Protein AF-R9L744-F1 (afdb_monomer_lite)

pLDDT: mean 88.03, std 11.31, range [40.03, 97.31]

Sequence (106 aa):
MTPETKPKFQGAIASVQKAVDQAARVSKIAQEMKDAGINFETYKHPLTKPLSYEGTTFEVLEFDWTILTGQDSLAIETELAKKQKTLVNALWSEDYLAGMAVRACT

Foldseek 3Di:
DDDDDDPPCPVVVVVVVVVVVVVVVVVVVVVVCVVVVNDPQKDKAADPDWDQDPNDTHRIWIFGLPPDDVVLLVVQCVVCVVVVHDCPDLVPDPSNVVSSRVVRTD

Radius of gyration: 22.98 Å; chains: 1; bounding box: 65×38×61 Å

Secondary structure (DSSP, 8-state):
-------TTHHHHHHHHHHHHHHHHHHHHHHHHHHTT--SSEEEEEEEEEEEETTEEEEEEEEEGGG--HHHHHHHHHHHHHTT---S-GGG-HHHHHHHHHHHB-

Structure (mmCIF, N/CA/C/O backbone):
data_AF-R9L744-F1
#
_entry.id   AF-R9L744-F1
#
loop_
_atom_site.group_PDB
_atom_site.id
_atom_site.type_symbol
_atom_site.label_atom_id
_atom_site.label_alt_id
_atom_site.label_comp_id
_atom_site.label_asym_id
_atom_site.label_entity_id
_atom_site.label_seq_id
_atom_site.pdbx_PDB_ins_code
_atom_site.Cartn_x
_atom_site.Cartn_y
_atom_site.Cartn_z
_atom_site.occupancy
_atom_site.B_iso_or_equiv
_atom_site.auth_seq_id
_atom_site.auth_comp_id
_atom_site.auth_asym_id
_atom_site.auth_atom_id
_atom_site.pdbx_PDB_model_num
ATOM 1 N N . MET A 1 1 ? 47.517 10.807 -43.334 1.00 40.03 1 MET A N 1
ATOM 2 C CA . MET A 1 1 ? 46.847 10.401 -42.079 1.00 40.03 1 MET A CA 1
ATOM 3 C C . MET A 1 1 ? 45.539 11.163 -41.982 1.00 40.03 1 MET A C 1
ATOM 5 O O . MET A 1 1 ? 45.553 12.341 -41.660 1.00 40.03 1 MET A O 1
ATOM 9 N N . THR A 1 2 ? 44.429 10.543 -42.374 1.00 42.50 2 THR A N 1
ATOM 10 C CA . THR A 1 2 ? 43.084 11.116 -42.220 1.00 42.50 2 THR A CA 1
ATOM 11 C C . THR A 1 2 ? 42.609 10.924 -40.776 1.00 42.50 2 THR A C 1
ATOM 13 O O . THR A 1 2 ? 42.756 9.818 -40.258 1.00 42.50 2 THR A O 1
ATOM 16 N N . PRO A 1 3 ? 42.070 11.958 -40.107 1.00 51.91 3 PRO A N 1
ATOM 17 C CA . PRO A 1 3 ? 41.597 11.839 -38.734 1.00 51.91 3 PRO A CA 1
ATOM 18 C C . PRO A 1 3 ? 40.247 11.110 -38.711 1.00 51.91 3 PRO A C 1
ATOM 20 O O . PRO A 1 3 ? 39.255 11.592 -39.259 1.00 51.91 3 PRO A O 1
ATOM 23 N N . GLU A 1 4 ? 40.211 9.933 -38.087 1.00 52.00 4 GLU A N 1
ATOM 24 C CA . GLU A 1 4 ? 38.979 9.181 -37.848 1.00 52.00 4 GLU A CA 1
ATOM 25 C C . GLU A 1 4 ? 38.001 10.026 -37.026 1.00 52.00 4 GLU A C 1
ATOM 27 O O . GLU A 1 4 ? 38.246 10.400 -35.877 1.00 52.00 4 GLU A O 1
ATOM 32 N N . THR A 1 5 ? 36.868 10.356 -37.638 1.00 57.28 5 THR A N 1
ATOM 33 C CA . THR A 1 5 ? 35.801 11.113 -36.990 1.00 57.28 5 THR A CA 1
ATOM 34 C C . THR A 1 5 ? 35.003 10.143 -36.119 1.00 57.28 5 THR A C 1
ATOM 36 O O . THR A 1 5 ? 34.177 9.391 -36.633 1.00 57.28 5 THR A O 1
ATOM 39 N N . LYS A 1 6 ? 35.251 10.122 -34.801 1.00 58.06 6 LYS A N 1
ATOM 40 C CA . LYS A 1 6 ? 34.420 9.351 -33.856 1.00 58.06 6 LYS A CA 1
ATOM 41 C C . LYS A 1 6 ? 32.939 9.721 -34.053 1.00 58.06 6 LYS A C 1
ATOM 43 O O . LYS A 1 6 ? 32.619 10.915 -34.054 1.00 58.06 6 LYS A O 1
ATOM 48 N N . PRO A 1 7 ? 32.027 8.745 -34.215 1.00 63.75 7 PRO A N 1
ATOM 49 C CA . PRO A 1 7 ? 30.630 9.035 -34.505 1.00 63.75 7 PRO A CA 1
ATOM 50 C C . PRO A 1 7 ? 29.994 9.768 -33.318 1.00 63.75 7 PRO A C 1
ATOM 52 O O . PRO A 1 7 ? 29.985 9.265 -32.194 1.00 63.75 7 PRO A O 1
ATOM 55 N N . LYS A 1 8 ? 29.449 10.966 -33.581 1.00 66.75 8 LYS A N 1
ATOM 56 C CA . LYS A 1 8 ? 28.950 11.957 -32.599 1.00 66.75 8 LYS A CA 1
ATOM 57 C C . LYS A 1 8 ? 27.874 11.452 -31.615 1.00 66.75 8 LYS A C 1
ATOM 59 O O . LYS A 1 8 ? 27.501 12.186 -30.710 1.00 66.75 8 LYS A O 1
ATOM 64 N N . PHE A 1 9 ? 27.405 10.212 -31.753 1.00 68.31 9 PHE A N 1
ATOM 65 C CA . PHE A 1 9 ? 26.298 9.637 -30.981 1.00 68.31 9 PHE A CA 1
ATOM 66 C C . PHE A 1 9 ? 26.636 8.319 -30.270 1.00 68.31 9 PHE A C 1
ATOM 68 O O . PHE A 1 9 ? 25.771 7.729 -29.630 1.00 68.31 9 PHE A O 1
ATOM 75 N N . GLN A 1 10 ? 27.889 7.857 -30.323 1.00 77.12 10 GLN A N 1
ATOM 76 C CA . GLN A 1 10 ? 28.286 6.560 -29.757 1.00 77.12 10 GLN A CA 1
ATOM 77 C C . GLN A 1 10 ? 28.013 6.451 -28.243 1.00 77.12 10 GLN A C 1
ATOM 79 O O . GLN A 1 10 ? 27.607 5.397 -27.763 1.00 77.12 10 GLN A O 1
ATOM 84 N N . GLY A 1 11 ? 28.159 7.557 -27.500 1.00 80.81 11 GLY A N 1
ATOM 85 C CA . GLY A 1 11 ? 27.837 7.616 -26.068 1.00 80.81 11 GLY A CA 1
ATOM 86 C C . GLY A 1 11 ? 26.337 7.524 -25.762 1.00 80.81 11 GLY A C 1
ATOM 87 O O . GLY A 1 11 ? 25.958 6.873 -24.794 1.00 80.81 11 GLY A O 1
ATOM 88 N N . ALA A 1 12 ? 25.485 8.112 -26.609 1.00 80.94 12 ALA A N 1
ATOM 89 C CA . ALA A 1 12 ? 24.030 8.023 -26.475 1.00 80.94 12 ALA A CA 1
ATOM 90 C C . ALA A 1 12 ? 23.512 6.617 -26.825 1.00 80.94 12 ALA A C 1
ATOM 92 O O . ALA A 1 12 ? 22.613 6.098 -26.175 1.00 80.94 12 ALA A O 1
ATOM 93 N N . ILE A 1 13 ? 24.120 5.961 -27.816 1.00 82.62 13 ILE A N 1
ATOM 94 C CA . ILE A 1 13 ? 23.807 4.566 -28.155 1.00 82.62 13 ILE A CA 1
ATOM 95 C C . ILE A 1 13 ? 24.177 3.642 -26.985 1.00 82.62 13 ILE A C 1
ATOM 97 O O . ILE A 1 13 ? 23.388 2.782 -26.602 1.00 82.62 13 ILE A O 1
ATOM 101 N N . ALA A 1 14 ? 25.343 3.853 -26.364 1.00 86.75 14 ALA A N 1
ATOM 102 C CA . ALA A 1 14 ? 25.777 3.067 -25.212 1.00 86.75 14 ALA A CA 1
ATOM 103 C C . ALA A 1 14 ? 24.877 3.262 -23.977 1.00 86.75 14 ALA A C 1
ATOM 105 O O . ALA A 1 14 ? 24.604 2.298 -23.260 1.00 86.75 14 ALA A O 1
ATOM 106 N N . SER A 1 15 ? 24.393 4.484 -23.720 1.00 87.88 15 SER A N 1
ATOM 107 C CA . SER A 1 15 ? 23.481 4.743 -22.599 1.00 87.88 15 SER A CA 1
ATOM 108 C C . SER A 1 15 ? 22.104 4.118 -22.817 1.00 87.88 15 SER A C 1
ATOM 110 O O . SER A 1 15 ? 21.560 3.526 -21.886 1.00 87.88 15 SER A O 1
ATOM 112 N N . VAL A 1 16 ? 21.571 4.183 -24.041 1.00 88.31 16 VAL A N 1
ATOM 113 C CA . VAL A 1 16 ? 20.316 3.509 -24.407 1.00 88.31 16 VAL A CA 1
ATOM 114 C C . VAL A 1 16 ? 20.460 1.994 -24.274 1.00 88.31 16 VAL A C 1
ATOM 116 O O . VAL A 1 16 ? 19.619 1.370 -23.634 1.00 88.31 16 VAL A O 1
ATOM 119 N N . GLN A 1 17 ? 21.548 1.402 -24.778 1.00 90.56 17 GLN A N 1
ATOM 120 C CA . GLN A 1 17 ? 21.781 -0.039 -24.645 1.00 90.56 17 GLN A CA 1
ATOM 121 C C . GLN A 1 17 ? 21.847 -0.471 -23.176 1.00 90.56 17 GLN A C 1
ATOM 123 O O . GLN A 1 17 ? 21.223 -1.452 -22.787 1.00 90.56 17 GLN A O 1
ATOM 128 N N . LYS A 1 18 ? 22.529 0.307 -22.329 1.00 90.56 18 LYS A N 1
ATOM 129 C CA . LYS A 1 18 ? 22.593 0.038 -20.889 1.00 90.56 18 LYS A CA 1
ATOM 130 C C . LYS A 1 18 ? 21.211 0.074 -20.226 1.00 90.56 18 LYS A C 1
ATOM 132 O O . LYS A 1 18 ? 20.939 -0.758 -19.362 1.00 90.56 18 LYS A O 1
ATOM 137 N N . ALA A 1 19 ? 20.352 1.018 -20.612 1.00 89.56 19 ALA A N 1
ATOM 138 C CA . ALA A 1 19 ? 18.984 1.102 -20.102 1.00 89.56 19 ALA A CA 1
ATOM 139 C C . ALA A 1 19 ? 18.135 -0.101 -20.549 1.00 89.56 19 ALA A C 1
ATOM 141 O O . ALA A 1 19 ? 17.400 -0.663 -19.740 1.00 89.56 19 ALA A O 1
ATOM 142 N N . VAL A 1 20 ? 18.291 -0.541 -21.803 1.00 90.62 20 VAL A N 1
ATOM 143 C CA . VAL A 1 20 ? 17.641 -1.751 -22.336 1.00 90.62 20 VAL A CA 1
ATOM 144 C C . VAL A 1 20 ? 18.092 -2.996 -21.568 1.00 90.62 20 VAL A C 1
ATOM 146 O O . VAL A 1 20 ? 17.252 -3.776 -21.121 1.00 90.62 20 VAL A O 1
ATOM 149 N N . ASP A 1 21 ? 19.395 -3.154 -21.333 1.00 92.81 21 ASP A N 1
ATOM 150 C CA . ASP A 1 21 ? 19.940 -4.289 -20.583 1.00 92.81 21 ASP A CA 1
ATOM 151 C C . ASP A 1 21 ? 19.460 -4.289 -19.121 1.00 92.81 21 ASP A C 1
ATOM 153 O O . ASP A 1 21 ? 19.180 -5.346 -18.553 1.00 92.81 21 ASP A O 1
ATOM 157 N N . GLN A 1 22 ? 19.342 -3.111 -18.494 1.00 88.81 22 GLN A N 1
ATOM 158 C CA . GLN A 1 22 ? 18.769 -2.978 -17.152 1.00 88.81 22 GLN A CA 1
ATOM 159 C C . GLN A 1 22 ? 17.289 -3.356 -17.123 1.00 88.81 22 GLN A C 1
ATOM 161 O O . GLN A 1 22 ? 16.898 -4.136 -16.258 1.00 88.81 22 GLN A O 1
ATOM 166 N N . ALA A 1 23 ? 16.483 -2.865 -18.067 1.00 88.06 23 ALA A N 1
ATOM 167 C CA . ALA A 1 23 ? 15.071 -3.224 -18.165 1.00 88.06 23 ALA A CA 1
ATOM 168 C C . ALA A 1 23 ? 14.890 -4.740 -18.346 1.00 88.06 23 ALA A C 1
ATOM 170 O O . ALA A 1 23 ? 14.121 -5.357 -17.612 1.00 88.06 23 ALA A O 1
ATOM 171 N N . ALA A 1 24 ? 15.671 -5.365 -19.234 1.00 91.19 24 ALA A N 1
ATOM 172 C CA . ALA A 1 24 ? 15.639 -6.811 -19.448 1.00 91.19 24 ALA A CA 1
ATOM 173 C C . ALA A 1 24 ? 16.009 -7.605 -18.181 1.00 91.19 24 ALA A C 1
ATOM 175 O O . ALA A 1 24 ? 15.371 -8.613 -17.868 1.00 91.19 24 ALA A O 1
ATOM 176 N N . ARG A 1 25 ? 17.007 -7.141 -17.413 1.00 90.56 25 ARG A N 1
ATOM 177 C CA . ARG A 1 25 ? 17.362 -7.741 -16.114 1.00 90.56 25 ARG A CA 1
ATOM 178 C C . ARG A 1 25 ? 16.228 -7.621 -15.101 1.00 90.56 25 ARG A C 1
ATOM 180 O O . ARG A 1 25 ? 15.935 -8.603 -14.430 1.00 90.56 25 ARG A O 1
ATOM 187 N N . VAL A 1 26 ? 15.590 -6.454 -15.005 1.00 87.19 26 VAL A N 1
ATOM 188 C CA . VAL A 1 26 ? 14.450 -6.231 -14.101 1.00 87.19 26 VAL A CA 1
ATOM 189 C C . VAL A 1 26 ? 13.290 -7.160 -14.458 1.00 87.19 26 VAL A C 1
ATOM 191 O O . VAL A 1 26 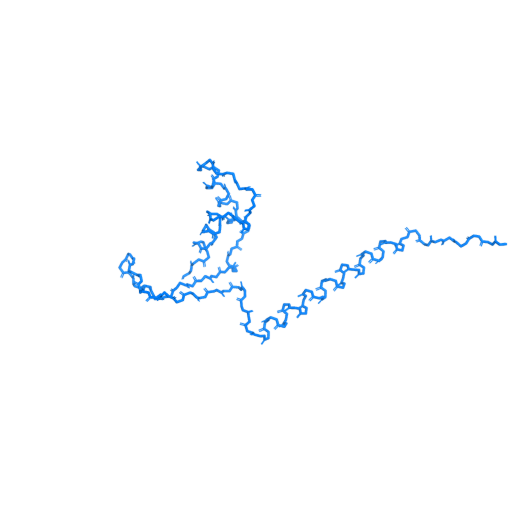? 12.752 -7.815 -13.571 1.00 87.19 26 VAL A O 1
ATOM 194 N N . SER A 1 27 ? 12.956 -7.302 -15.744 1.00 85.12 27 SER A N 1
ATOM 195 C CA . SER A 1 27 ? 11.908 -8.228 -16.190 1.00 85.12 27 SER A CA 1
ATOM 196 C C . SER A 1 27 ? 12.234 -9.688 -15.868 1.00 85.12 27 SER A C 1
ATOM 198 O O . SER A 1 27 ? 11.357 -10.425 -15.428 1.00 85.12 27 SER A O 1
ATOM 200 N N . LYS A 1 28 ? 13.495 -10.110 -16.037 1.00 91.38 28 LYS A N 1
ATOM 201 C CA . LYS A 1 28 ? 13.935 -11.469 -15.686 1.00 91.38 28 LYS A CA 1
ATOM 202 C C . LYS A 1 28 ? 13.805 -11.740 -14.187 1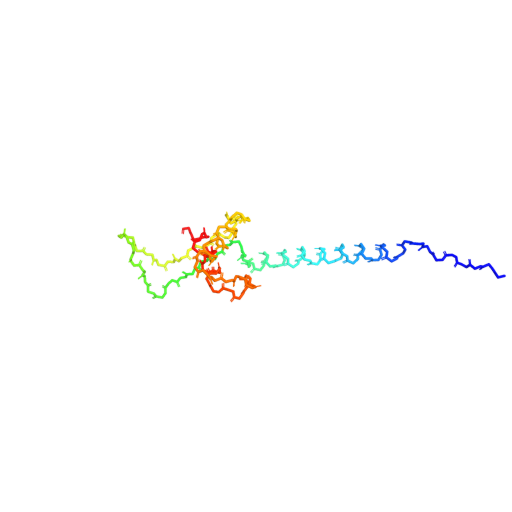.00 91.38 28 LYS A C 1
ATOM 204 O O . LYS A 1 28 ? 13.270 -12.774 -13.811 1.00 91.38 28 LYS A O 1
ATOM 209 N N . ILE A 1 29 ? 14.239 -10.797 -13.350 1.00 86.12 29 ILE A N 1
ATOM 210 C CA . ILE A 1 29 ? 14.113 -10.892 -11.888 1.00 86.12 29 ILE A CA 1
ATOM 211 C C . ILE A 1 29 ? 12.638 -10.963 -11.481 1.00 86.12 29 ILE A C 1
ATOM 213 O O . ILE A 1 29 ? 12.277 -11.804 -10.665 1.00 86.12 29 ILE A O 1
ATOM 217 N N . ALA A 1 30 ? 11.776 -10.133 -12.075 1.00 82.88 30 ALA A N 1
ATOM 218 C CA . ALA A 1 30 ? 10.342 -10.162 -11.798 1.00 82.88 30 ALA A CA 1
ATOM 219 C C . ALA A 1 30 ? 9.712 -11.521 -12.153 1.00 82.88 30 ALA A C 1
ATOM 221 O O . ALA A 1 30 ? 8.902 -12.040 -11.387 1.00 82.88 30 ALA A O 1
ATOM 222 N N . GLN A 1 31 ? 10.114 -12.126 -13.276 1.00 83.00 31 GLN A N 1
ATOM 223 C CA . GLN A 1 31 ? 9.648 -13.458 -13.660 1.00 83.00 31 GLN A CA 1
ATOM 224 C C . GLN A 1 31 ? 10.160 -14.544 -12.704 1.00 83.00 31 GLN A C 1
ATOM 226 O O . GLN A 1 31 ? 9.368 -15.354 -12.241 1.00 83.00 31 GLN A O 1
ATOM 231 N N . GLU A 1 32 ? 11.447 -14.532 -12.349 1.00 88.19 32 GLU A N 1
ATOM 232 C CA . GLU A 1 32 ? 12.027 -15.486 -11.390 1.00 88.1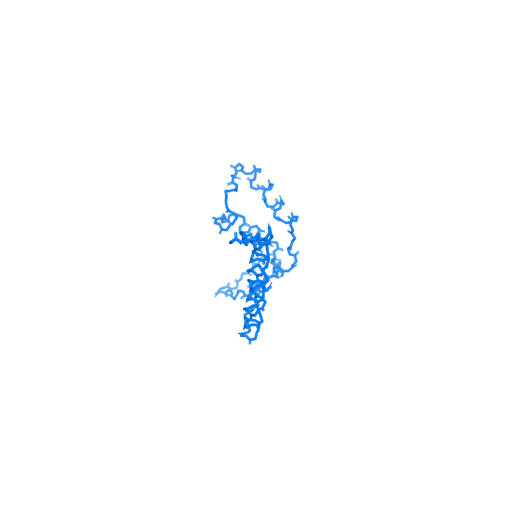9 32 GLU A CA 1
ATOM 233 C C . GLU A 1 32 ? 11.372 -15.370 -10.004 1.00 88.19 32 GLU A C 1
ATOM 235 O O . GLU A 1 32 ? 11.113 -16.380 -9.354 1.00 88.19 32 GLU A O 1
ATOM 240 N N . MET A 1 33 ? 11.051 -14.150 -9.563 1.00 83.56 33 MET A N 1
ATOM 241 C CA . MET A 1 33 ? 10.301 -13.909 -8.329 1.00 83.56 33 MET A CA 1
ATOM 242 C C . MET A 1 33 ? 8.887 -14.490 -8.409 1.00 83.56 33 MET A C 1
ATOM 244 O O . MET A 1 33 ? 8.447 -15.152 -7.469 1.00 83.56 33 MET A O 1
ATOM 248 N N . LYS A 1 34 ? 8.202 -14.300 -9.542 1.00 80.38 34 LYS A N 1
ATOM 249 C CA . LYS A 1 34 ? 6.875 -14.874 -9.784 1.00 80.38 34 LYS A CA 1
ATOM 250 C C . LYS A 1 34 ? 6.911 -16.404 -9.788 1.00 80.38 34 LYS A C 1
ATOM 252 O O . LYS A 1 34 ? 6.077 -17.027 -9.137 1.00 80.38 34 LYS A O 1
ATOM 257 N N . ASP A 1 35 ? 7.892 -17.001 -10.460 1.00 84.75 35 ASP A N 1
ATOM 258 C CA . ASP A 1 35 ? 8.080 -18.455 -10.528 1.00 84.75 35 ASP A CA 1
ATOM 259 C C . ASP A 1 35 ? 8.433 -19.047 -9.150 1.00 84.75 35 ASP A C 1
ATOM 261 O O . ASP A 1 35 ? 8.016 -20.156 -8.819 1.00 84.75 35 ASP A O 1
ATOM 265 N N . ALA A 1 36 ? 9.143 -18.286 -8.310 1.00 83.88 36 ALA A N 1
ATOM 266 C CA . ALA A 1 36 ? 9.421 -18.627 -6.916 1.00 83.88 36 ALA A CA 1
ATOM 267 C C . ALA A 1 36 ? 8.214 -18.428 -5.972 1.00 83.88 36 ALA A C 1
ATOM 269 O O . ALA A 1 36 ? 8.339 -18.649 -4.767 1.00 83.88 36 ALA A O 1
ATOM 270 N N . GLY A 1 37 ? 7.055 -18.000 -6.489 1.00 78.19 37 GLY A N 1
ATOM 271 C CA . GLY A 1 37 ? 5.847 -17.749 -5.701 1.00 78.19 37 GLY A CA 1
ATOM 272 C C . GLY A 1 37 ? 5.924 -16.499 -4.820 1.00 78.19 37 GLY A C 1
ATOM 273 O O . GLY A 1 37 ? 5.119 -16.349 -3.902 1.00 78.19 37 GLY A O 1
ATOM 274 N N . ILE A 1 38 ? 6.881 -15.601 -5.074 1.00 77.94 38 ILE A N 1
ATOM 275 C CA . ILE A 1 38 ? 6.997 -14.332 -4.357 1.00 77.94 38 ILE A CA 1
ATOM 276 C C . ILE A 1 38 ? 5.959 -13.371 -4.934 1.00 77.94 38 ILE A C 1
ATOM 278 O O . ILE A 1 38 ? 6.089 -12.883 -6.056 1.00 77.94 38 ILE A O 1
ATOM 282 N N . ASN A 1 39 ? 4.919 -13.108 -4.148 1.00 80.62 39 ASN A N 1
ATOM 283 C CA . ASN A 1 39 ? 3.864 -12.171 -4.490 1.00 80.62 39 ASN A CA 1
ATOM 284 C C . ASN A 1 39 ? 4.123 -10.824 -3.791 1.00 80.62 39 ASN A C 1
ATOM 286 O O . ASN A 1 39 ? 4.085 -10.744 -2.565 1.00 80.62 39 ASN A O 1
ATOM 290 N N . PHE A 1 40 ? 4.405 -9.779 -4.575 1.00 81.19 40 PHE A N 1
ATOM 291 C CA . PHE A 1 40 ? 4.544 -8.398 -4.086 1.00 81.19 40 PHE A CA 1
ATOM 292 C C . PHE A 1 40 ? 3.250 -7.587 -4.197 1.00 81.19 40 PHE A C 1
ATOM 294 O O . PHE A 1 40 ? 3.181 -6.474 -3.688 1.00 81.19 40 PHE A O 1
ATOM 301 N N . GLU A 1 41 ? 2.247 -8.128 -4.883 1.00 89.50 41 GLU A N 1
ATOM 302 C CA . GLU A 1 41 ? 0.947 -7.503 -5.106 1.00 89.50 41 GLU A CA 1
ATOM 303 C C . GLU A 1 41 ? 0.065 -7.643 -3.870 1.00 89.50 41 GLU A C 1
ATOM 305 O O . GLU A 1 41 ? -0.598 -6.689 -3.485 1.00 89.50 41 GLU A O 1
ATOM 310 N N . THR A 1 42 ? 0.118 -8.794 -3.194 1.00 91.94 42 THR A N 1
ATOM 311 C CA . THR A 1 42 ? -0.693 -9.054 -2.000 1.00 91.94 42 THR A CA 1
ATOM 312 C C . THR A 1 42 ? 0.121 -9.634 -0.852 1.00 91.94 42 THR A C 1
ATOM 314 O O . THR A 1 42 ? 1.002 -10.467 -1.072 1.00 91.94 42 THR A O 1
ATOM 317 N N . TYR A 1 43 ? -0.231 -9.281 0.383 1.00 91.56 43 TYR A N 1
ATOM 318 C CA . TYR A 1 43 ? 0.364 -9.828 1.599 1.00 91.56 43 TYR A CA 1
ATOM 319 C C . TYR A 1 43 ? -0.718 -10.258 2.593 1.00 91.56 43 TYR A C 1
ATOM 321 O O . TYR A 1 43 ? -1.598 -9.475 2.930 1.00 91.56 43 TYR A O 1
ATOM 329 N N . LYS A 1 44 ? -0.633 -11.494 3.100 1.00 92.75 44 LYS A N 1
ATOM 330 C CA . LYS A 1 44 ? -1.496 -11.991 4.182 1.00 92.75 44 LYS A CA 1
ATOM 331 C C . LYS A 1 44 ? -0.685 -12.123 5.463 1.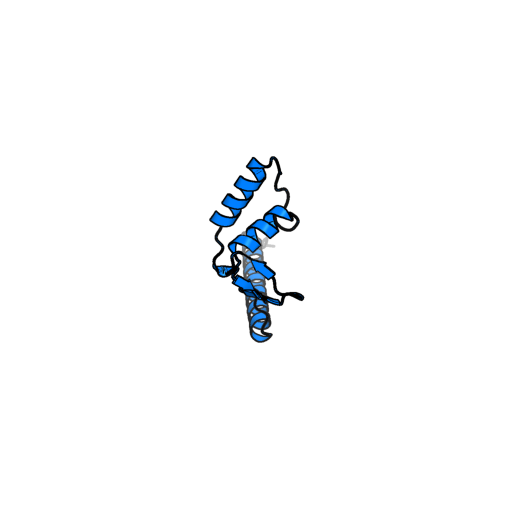00 92.75 44 LYS A C 1
ATOM 333 O O . LYS A 1 44 ? 0.283 -12.883 5.513 1.00 92.75 44 LYS A O 1
ATOM 338 N N . HIS A 1 45 ? -1.094 -11.403 6.498 1.00 92.56 45 HIS A N 1
ATOM 339 C CA . HIS A 1 45 ? -0.472 -11.424 7.811 1.00 92.56 45 HIS A CA 1
ATOM 340 C C . HIS A 1 45 ? -1.357 -12.185 8.808 1.00 92.56 45 HIS A C 1
ATOM 342 O O . HIS A 1 45 ? -2.366 -11.636 9.258 1.00 92.56 45 HIS A O 1
ATOM 348 N N . PRO A 1 46 ? -1.020 -13.439 9.162 1.00 94.00 46 PRO A N 1
ATOM 349 C CA . PRO A 1 46 ? -1.749 -14.162 10.195 1.00 94.00 46 PRO A CA 1
ATOM 350 C C . PRO A 1 46 ? -1.498 -13.512 11.557 1.00 94.00 46 PRO A C 1
ATOM 352 O O . PRO A 1 46 ? -0.354 -13.323 11.973 1.00 94.00 46 PRO A O 1
ATOM 355 N N . LEU A 1 47 ? -2.575 -13.177 12.260 1.00 93.88 47 LEU A N 1
ATOM 356 C CA . LEU A 1 47 ? -2.501 -12.583 13.583 1.00 93.88 47 LEU A CA 1
ATOM 357 C C . LEU A 1 47 ? -2.265 -13.674 14.627 1.00 93.88 47 LEU A C 1
ATOM 359 O O . LEU A 1 47 ? -3.010 -14.645 14.722 1.00 93.88 47 LEU A O 1
ATOM 363 N N . THR A 1 48 ? -1.264 -13.477 15.486 1.00 94.50 48 THR A N 1
ATOM 364 C CA . THR A 1 48 ? -0.994 -14.388 16.614 1.00 94.50 48 THR A CA 1
ATOM 365 C C . THR A 1 48 ? -2.183 -14.494 17.573 1.00 94.50 48 THR A C 1
ATOM 367 O O . THR A 1 48 ? -2.357 -15.503 18.253 1.00 94.50 48 THR A O 1
ATOM 370 N N . LYS A 1 49 ? -2.988 -13.431 17.666 1.00 94.50 49 LYS A N 1
ATOM 371 C CA . LYS A 1 49 ? -4.231 -13.389 18.435 1.00 94.50 49 LYS A CA 1
ATOM 372 C C . LYS A 1 49 ? -5.319 -12.773 17.559 1.00 94.50 49 LYS A C 1
ATOM 374 O O . LYS A 1 49 ? -5.069 -11.684 17.039 1.00 94.50 49 LYS A O 1
ATOM 379 N N . PRO A 1 50 ? -6.496 -13.408 17.430 1.00 93.25 50 PRO A N 1
ATOM 380 C CA . PRO A 1 50 ? -7.600 -12.822 16.687 1.00 93.25 50 PRO A CA 1
ATOM 381 C C . PRO A 1 50 ? -7.973 -11.444 17.237 1.00 93.25 50 PRO A C 1
ATOM 383 O O . PRO A 1 50 ? -8.011 -11.237 18.454 1.00 93.25 50 PRO A O 1
ATOM 386 N N . LEU A 1 51 ? -8.241 -10.504 16.338 1.00 92.12 51 LEU A N 1
ATOM 387 C CA . LEU A 1 51 ? -8.679 -9.153 16.662 1.00 92.12 51 LEU A CA 1
ATOM 388 C C . LEU A 1 51 ? -10.198 -9.076 16.516 1.00 92.12 51 LEU A C 1
ATOM 390 O O . LEU A 1 51 ? -10.718 -9.329 15.437 1.00 92.12 51 LEU A O 1
ATOM 394 N N . SER A 1 52 ? -10.910 -8.684 17.571 1.00 93.31 52 SER A N 1
ATOM 395 C CA . SER A 1 52 ? -12.338 -8.363 17.475 1.00 93.31 52 SER A CA 1
ATOM 396 C C . SER A 1 52 ? -12.522 -6.858 17.319 1.00 93.31 52 SER A C 1
ATOM 398 O O . SER A 1 52 ? -12.174 -6.097 18.221 1.00 93.31 52 SER A O 1
ATOM 400 N N . TYR A 1 53 ? -13.081 -6.433 16.190 1.00 88.38 53 TYR A N 1
ATOM 401 C CA . TYR A 1 53 ? -13.353 -5.033 15.878 1.00 88.38 53 TYR A CA 1
ATOM 402 C C . TYR A 1 53 ? -14.733 -4.906 15.222 1.00 88.38 53 TYR A C 1
ATOM 404 O O . TYR A 1 53 ? -15.076 -5.690 14.343 1.00 88.38 53 TYR A O 1
ATOM 412 N N . GLU A 1 54 ? -15.551 -3.965 15.704 1.00 89.75 54 GLU A N 1
ATOM 413 C CA . GLU A 1 54 ? -16.920 -3.708 15.210 1.00 89.75 54 GLU A CA 1
ATOM 414 C C . GLU A 1 54 ? -17.800 -4.968 15.049 1.00 89.75 54 GLU A C 1
ATOM 416 O O . GLU A 1 54 ? -18.595 -5.095 14.124 1.00 89.75 54 GLU A O 1
ATOM 421 N N . GLY A 1 55 ? -17.669 -5.928 15.971 1.00 91.88 55 GLY A N 1
ATOM 422 C CA . GLY A 1 55 ? -18.447 -7.174 15.947 1.00 91.88 55 GLY A CA 1
ATOM 423 C C . GLY A 1 55 ? -17.934 -8.239 14.971 1.00 91.88 55 GLY A C 1
ATOM 424 O O . GLY A 1 55 ? -18.526 -9.312 14.897 1.00 91.88 55 GLY A O 1
ATOM 425 N N . THR A 1 56 ? -16.823 -7.983 14.278 1.00 89.62 56 THR A N 1
ATOM 426 C CA . THR A 1 56 ? -16.145 -8.941 13.395 1.00 89.62 56 THR A CA 1
ATOM 427 C C . THR A 1 56 ? -14.845 -9.418 14.037 1.00 89.62 56 THR A C 1
ATOM 429 O O . THR A 1 56 ? -14.108 -8.625 14.626 1.00 89.62 56 THR A O 1
ATOM 432 N N . THR A 1 57 ? -14.558 -10.717 13.941 1.00 93.88 57 THR A N 1
ATOM 433 C CA . THR A 1 57 ? -13.289 -11.302 14.393 1.00 93.88 57 THR A CA 1
ATOM 434 C C . THR A 1 57 ? -12.384 -11.554 13.194 1.00 93.88 57 THR A C 1
ATOM 436 O O . THR A 1 57 ? -12.749 -12.283 12.276 1.00 93.88 57 THR A O 1
ATOM 439 N N . PHE A 1 58 ? -11.195 -10.962 13.226 1.00 92.50 58 PHE A N 1
ATOM 440 C CA . PHE A 1 58 ? -10.170 -11.058 12.197 1.00 92.50 58 PHE A CA 1
ATOM 441 C C . PHE A 1 58 ? -9.030 -11.947 12.692 1.00 92.50 58 PHE A C 1
ATOM 443 O O . PHE A 1 58 ? -8.434 -11.681 13.736 1.00 92.50 58 PHE A O 1
ATOM 450 N N . GLU A 1 59 ? -8.708 -12.994 11.938 1.00 95.56 59 GLU A N 1
ATOM 451 C CA . GLU A 1 59 ? -7.563 -13.880 12.212 1.00 95.56 59 GLU A CA 1
ATOM 452 C C . GLU A 1 59 ? -6.371 -13.589 11.294 1.00 95.56 59 GLU A C 1
ATOM 454 O O . GLU A 1 59 ? -5.230 -13.911 11.616 1.00 95.56 59 GLU A O 1
ATOM 459 N N . VAL A 1 60 ? -6.628 -12.962 10.148 1.00 94.12 60 VAL A N 1
ATOM 460 C CA . VAL A 1 60 ? -5.637 -12.626 9.128 1.00 94.12 60 VAL A CA 1
ATOM 461 C C . VAL A 1 60 ? -5.934 -11.214 8.643 1.00 94.12 60 VAL A C 1
ATOM 463 O O . VAL A 1 60 ? -7.095 -10.880 8.418 1.00 94.12 60 VAL A O 1
ATOM 466 N N . LEU A 1 61 ? -4.893 -10.400 8.484 1.00 93.56 61 LEU A N 1
ATOM 467 C CA . LEU A 1 61 ? -4.973 -9.144 7.740 1.00 93.56 61 LEU A CA 1
ATOM 468 C C . LEU A 1 61 ? -4.509 -9.395 6.311 1.00 93.56 61 LEU A C 1
ATOM 470 O O . LEU A 1 61 ? -3.425 -9.945 6.105 1.00 93.56 61 LEU A O 1
ATOM 474 N N . GLU A 1 62 ? -5.320 -9.010 5.339 1.00 94.19 62 GLU A N 1
ATOM 475 C CA . GLU A 1 62 ? -4.995 -9.116 3.923 1.00 94.19 62 GLU A CA 1
ATOM 476 C C . GLU A 1 62 ? -4.761 -7.722 3.356 1.00 94.19 62 GLU A C 1
ATOM 478 O O . GLU A 1 62 ? -5.543 -6.805 3.588 1.00 94.19 62 GLU A O 1
ATOM 483 N N . PHE A 1 63 ? -3.645 -7.565 2.657 1.00 95.38 63 PHE A N 1
ATOM 484 C CA . PHE A 1 63 ? -3.246 -6.323 2.020 1.00 95.38 63 PHE A CA 1
ATOM 485 C C . PHE A 1 63 ? -3.128 -6.563 0.524 1.00 95.38 63 PHE A C 1
ATOM 487 O O . PHE A 1 63 ? -2.342 -7.417 0.111 1.00 95.38 63 PHE A O 1
ATOM 494 N N . ASP A 1 64 ? -3.867 -5.798 -0.267 1.00 95.56 64 ASP A N 1
ATOM 495 C CA . ASP A 1 64 ? -3.752 -5.731 -1.717 1.00 95.56 64 ASP A CA 1
ATOM 496 C C . ASP A 1 64 ? -3.138 -4.382 -2.101 1.00 95.56 64 ASP A C 1
ATOM 498 O O . ASP A 1 64 ? -3.764 -3.329 -2.015 1.00 95.56 64 ASP A O 1
ATOM 502 N N . TRP A 1 65 ? -1.874 -4.402 -2.511 1.00 94.12 65 TRP A N 1
ATOM 503 C CA . TRP A 1 65 ? -1.140 -3.204 -2.905 1.00 94.12 65 TRP A CA 1
ATOM 504 C C . TRP A 1 65 ? -1.509 -2.731 -4.315 1.00 94.12 65 TRP A C 1
ATOM 506 O O . TRP A 1 65 ? -1.182 -1.602 -4.676 1.00 94.12 65 TRP A O 1
ATOM 516 N N . THR A 1 66 ? -2.187 -3.561 -5.117 1.00 94.25 66 THR A N 1
ATOM 517 C CA . THR A 1 66 ? -2.532 -3.243 -6.514 1.00 94.25 66 THR A CA 1
ATOM 518 C C . THR A 1 66 ? -3.660 -2.227 -6.633 1.00 94.25 66 THR A C 1
ATOM 520 O O . THR A 1 66 ? -3.773 -1.558 -7.662 1.00 94.25 66 THR A O 1
ATOM 523 N N . ILE A 1 67 ? -4.462 -2.067 -5.576 1.00 95.12 67 ILE A N 1
ATOM 524 C CA . ILE A 1 67 ? -5.551 -1.084 -5.537 1.00 95.12 67 ILE A CA 1
ATOM 525 C C . ILE A 1 67 ? -5.042 0.340 -5.299 1.00 95.12 67 ILE A C 1
ATOM 527 O O . ILE A 1 67 ? -5.773 1.299 -5.543 1.00 95.12 67 ILE A O 1
ATOM 531 N N . LEU A 1 68 ? -3.804 0.486 -4.814 1.00 95.25 68 LEU A N 1
ATOM 532 C CA . LEU A 1 68 ? -3.233 1.785 -4.495 1.00 95.25 68 LEU A CA 1
ATOM 533 C C . LEU A 1 68 ? -2.837 2.542 -5.758 1.00 95.25 68 LEU A C 1
ATOM 535 O O . LEU A 1 68 ? -2.229 2.019 -6.692 1.00 95.25 68 LEU A O 1
ATOM 539 N N . THR A 1 69 ? -3.118 3.835 -5.738 1.00 95.25 69 THR A N 1
ATOM 540 C CA . THR A 1 69 ? -2.792 4.765 -6.810 1.00 95.25 69 THR A CA 1
ATOM 541 C C . THR A 1 69 ? -1.935 5.912 -6.283 1.00 95.25 69 THR A C 1
ATOM 543 O O . THR A 1 69 ? -1.789 6.126 -5.079 1.00 95.25 69 THR A O 1
ATOM 546 N N . GLY A 1 70 ? -1.390 6.734 -7.185 1.00 94.19 70 GLY A N 1
ATOM 547 C CA . GLY A 1 70 ? -0.6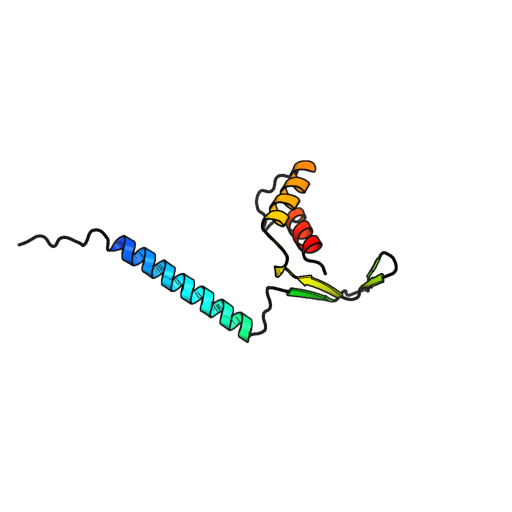93 7.960 -6.777 1.00 94.19 70 GLY A CA 1
ATOM 548 C C . GLY A 1 70 ? -1.577 8.920 -5.964 1.00 94.19 70 GLY A C 1
ATOM 549 O O . GLY A 1 70 ? -1.060 9.700 -5.167 1.00 94.19 70 GLY A O 1
ATOM 550 N N . GLN A 1 71 ? -2.905 8.842 -6.115 1.00 97.12 71 GLN A N 1
ATOM 551 C CA . GLN A 1 71 ? -3.842 9.652 -5.340 1.00 97.12 71 GLN A CA 1
ATOM 552 C C . GLN A 1 71 ? -3.812 9.291 -3.851 1.00 97.12 71 GLN A C 1
ATOM 554 O O . GLN A 1 71 ? -3.915 10.184 -3.009 1.00 97.12 71 GLN A O 1
ATOM 559 N N . ASP A 1 72 ? -3.602 8.018 -3.524 1.00 97.19 72 ASP A N 1
ATOM 560 C CA . ASP A 1 72 ? -3.490 7.546 -2.146 1.00 97.19 72 ASP A CA 1
ATOM 561 C C . ASP A 1 72 ? -2.245 8.116 -1.463 1.00 97.19 72 ASP A C 1
ATOM 563 O O . ASP A 1 72 ? -2.342 8.618 -0.343 1.00 97.19 72 ASP A O 1
ATOM 567 N N . SER A 1 73 ? -1.106 8.163 -2.170 1.00 94.81 73 SER A N 1
ATOM 568 C CA . SER A 1 73 ? 0.116 8.824 -1.677 1.00 94.81 73 SER A CA 1
ATOM 569 C C . SER A 1 73 ? -0.138 10.290 -1.336 1.00 94.81 73 SER A C 1
ATOM 571 O O . SER A 1 73 ? 0.176 10.741 -0.236 1.00 94.81 73 SER A O 1
ATOM 573 N N . LEU A 1 74 ? -0.757 11.032 -2.260 1.00 96.44 74 LEU A N 1
ATOM 574 C CA . LEU A 1 74 ? -1.043 12.456 -2.074 1.00 96.44 74 LEU A CA 1
ATOM 575 C C . LEU A 1 74 ? -2.025 12.699 -0.919 1.00 96.44 74 LEU A C 1
ATOM 577 O O . LEU A 1 74 ? -1.896 13.681 -0.180 1.00 96.44 74 LEU A O 1
ATOM 581 N N . ALA A 1 75 ? -3.002 11.807 -0.745 1.00 97.31 75 ALA A N 1
ATOM 582 C CA . ALA A 1 75 ? -3.932 11.864 0.374 1.00 97.31 75 ALA A CA 1
ATOM 583 C C . ALA A 1 75 ? -3.205 11.667 1.713 1.00 97.31 75 ALA A C 1
ATOM 585 O O . ALA A 1 75 ? -3.410 12.459 2.635 1.00 97.31 75 ALA A O 1
ATOM 586 N N . ILE A 1 76 ? -2.306 10.681 1.801 1.00 97.19 76 ILE A N 1
ATOM 587 C CA . ILE A 1 76 ? -1.482 10.435 2.992 1.00 97.19 76 ILE A CA 1
ATOM 588 C C . ILE A 1 76 ? -0.582 11.643 3.279 1.00 97.19 76 ILE A C 1
ATOM 590 O O . ILE A 1 76 ? -0.569 12.148 4.399 1.00 97.19 76 ILE A O 1
ATOM 594 N N . GLU A 1 77 ? 0.123 12.174 2.280 1.00 95.44 77 GLU A N 1
ATOM 595 C CA . GLU A 1 77 ? 0.971 13.367 2.433 1.00 95.44 77 GLU A CA 1
ATOM 596 C C . GLU A 1 77 ? 0.182 14.574 2.955 1.00 95.44 77 GLU A C 1
ATOM 598 O O . GLU A 1 77 ? 0.641 15.295 3.843 1.00 95.44 77 GLU A O 1
ATOM 603 N N . THR A 1 78 ? -1.048 14.753 2.471 1.00 96.19 78 THR A N 1
ATOM 604 C CA . THR A 1 78 ? -1.959 15.795 2.956 1.00 96.19 78 THR A CA 1
ATOM 605 C C . THR A 1 78 ? -2.339 15.578 4.425 1.00 96.19 78 THR A C 1
ATOM 607 O O . THR A 1 78 ? -2.398 16.536 5.201 1.00 96.19 78 THR A O 1
ATOM 610 N N . GLU A 1 79 ? -2.596 14.337 4.843 1.00 96.12 79 GLU A N 1
ATOM 611 C CA . GLU A 1 79 ? -2.863 13.988 6.246 1.00 96.12 79 GLU A CA 1
ATOM 612 C C . GLU A 1 79 ? -1.649 14.248 7.148 1.00 96.12 79 GLU A C 1
ATOM 614 O O . GLU A 1 79 ? -1.810 14.772 8.253 1.00 96.12 79 GLU A O 1
ATOM 619 N N . LEU A 1 80 ? -0.437 13.940 6.679 1.00 96.12 80 LEU A N 1
ATOM 620 C CA . LEU A 1 80 ? 0.807 14.223 7.400 1.00 96.12 80 LEU A CA 1
ATOM 621 C C . LEU A 1 80 ? 1.044 15.728 7.544 1.00 96.12 80 LEU A C 1
ATOM 623 O O . LEU A 1 80 ? 1.323 16.201 8.648 1.00 96.12 80 LEU A O 1
ATOM 627 N N . ALA A 1 81 ? 0.837 16.493 6.470 1.00 94.69 81 ALA A N 1
ATOM 628 C CA . ALA A 1 81 ? 0.958 17.947 6.486 1.00 94.69 81 ALA A CA 1
ATOM 629 C C . ALA A 1 81 ? -0.019 18.591 7.486 1.00 94.69 81 ALA A C 1
ATOM 631 O O . ALA A 1 81 ? 0.374 19.470 8.255 1.00 94.69 81 ALA A O 1
ATOM 632 N N . LYS A 1 82 ? -1.269 18.105 7.557 1.00 96.06 82 LYS A N 1
ATOM 633 C CA . LYS A 1 82 ? -2.257 18.542 8.568 1.00 96.06 82 LYS A CA 1
ATOM 634 C C . LYS A 1 82 ? -1.794 18.270 10.002 1.00 96.06 82 LYS A C 1
ATOM 636 O O . LYS A 1 82 ? -2.130 19.031 10.904 1.00 96.06 82 LYS A O 1
ATOM 641 N N . LYS A 1 83 ? -1.006 17.213 10.210 1.00 94.56 83 LYS A N 1
ATOM 642 C CA . LYS A 1 83 ? -0.384 16.862 11.496 1.00 94.56 83 LYS A CA 1
ATOM 643 C C . LYS A 1 83 ? 0.954 17.578 11.737 1.00 94.56 83 LYS A C 1
ATOM 645 O O . LYS A 1 83 ? 1.643 17.234 12.691 1.00 94.56 83 LYS A O 1
ATOM 650 N N . GLN A 1 84 ? 1.334 18.538 10.886 1.00 94.31 84 GLN A N 1
ATOM 651 C CA . GLN A 1 84 ? 2.632 19.226 10.917 1.00 94.31 84 GLN A CA 1
ATOM 652 C C . GLN A 1 84 ? 3.835 18.265 10.839 1.00 94.31 84 GLN A C 1
ATOM 654 O O . GLN A 1 84 ? 4.921 18.571 11.329 1.00 94.31 84 GLN A O 1
ATOM 659 N N . LYS A 1 85 ? 3.650 17.094 10.214 1.00 91.06 85 LYS A N 1
ATOM 660 C CA . LYS A 1 85 ? 4.714 16.119 9.962 1.00 91.06 85 LYS A CA 1
ATOM 661 C C . LYS A 1 85 ? 5.212 16.272 8.529 1.00 91.06 85 LYS A C 1
ATOM 663 O O . LYS A 1 85 ? 4.455 16.085 7.579 1.00 91.06 85 LYS A O 1
ATOM 668 N N . THR A 1 86 ? 6.494 16.582 8.372 1.00 89.94 86 THR A N 1
ATOM 669 C CA . THR A 1 86 ? 7.135 16.655 7.055 1.00 89.94 86 THR A CA 1
ATOM 670 C C . THR A 1 86 ? 7.547 15.262 6.596 1.00 89.94 86 THR A C 1
ATOM 672 O O . THR A 1 86 ? 8.342 14.596 7.261 1.00 89.94 86 THR A O 1
ATOM 675 N N . LEU A 1 87 ? 7.052 14.834 5.434 1.00 90.50 87 LEU A N 1
ATOM 676 C CA . LEU A 1 87 ? 7.514 13.612 4.787 1.00 90.50 87 LEU A CA 1
ATOM 677 C C . LEU A 1 87 ? 8.866 13.868 4.107 1.00 90.50 87 LEU A C 1
ATOM 679 O O . LEU A 1 87 ? 8.926 14.491 3.053 1.00 90.50 87 LEU A O 1
ATOM 683 N N . VAL A 1 88 ? 9.957 13.402 4.716 1.00 87.88 88 VAL A N 1
ATOM 684 C CA . VAL A 1 88 ? 11.307 13.527 4.129 1.00 87.88 88 VAL A CA 1
ATOM 685 C C . VAL A 1 88 ? 11.617 12.354 3.197 1.00 87.88 88 VAL A C 1
ATOM 687 O O . VAL A 1 88 ? 12.203 12.538 2.135 1.00 87.88 88 VAL A O 1
ATOM 690 N N . ASN A 1 89 ? 11.223 11.141 3.590 1.00 91.44 89 ASN A N 1
ATOM 691 C CA . ASN A 1 89 ? 11.386 9.930 2.793 1.00 91.44 89 ASN A CA 1
ATOM 692 C C . ASN A 1 89 ? 10.231 8.961 3.086 1.00 91.44 89 ASN A C 1
ATOM 694 O O . ASN A 1 89 ? 10.063 8.533 4.228 1.00 91.44 89 ASN A O 1
ATOM 698 N N . ALA A 1 90 ? 9.468 8.602 2.052 1.00 89.19 90 ALA A N 1
ATOM 699 C CA . ALA A 1 90 ? 8.341 7.674 2.141 1.00 89.19 90 ALA A CA 1
ATOM 700 C C . ALA A 1 90 ? 8.739 6.290 2.674 1.00 89.19 90 ALA A C 1
ATOM 702 O O . ALA A 1 90 ? 8.002 5.701 3.459 1.00 89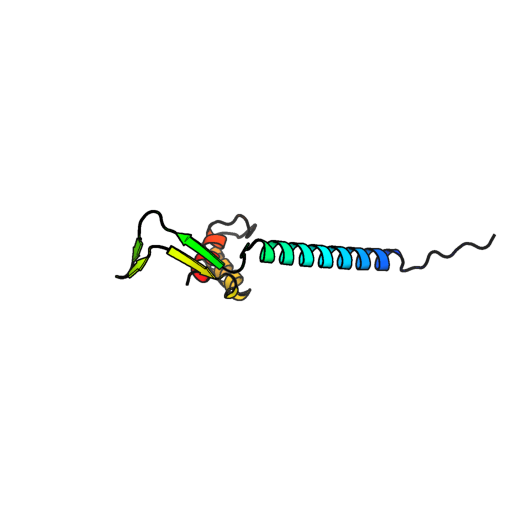.19 90 ALA A O 1
ATOM 703 N N . LEU A 1 91 ? 9.932 5.803 2.320 1.00 89.62 91 LEU A N 1
ATOM 704 C CA . LEU A 1 91 ? 10.393 4.464 2.693 1.00 89.62 91 LEU A CA 1
ATOM 705 C C . LEU A 1 91 ? 10.669 4.312 4.197 1.00 89.62 91 LEU A C 1
ATOM 707 O O . LEU A 1 91 ? 10.675 3.196 4.706 1.00 89.62 91 LEU A O 1
ATOM 711 N N . TRP A 1 92 ? 10.920 5.415 4.906 1.00 88.69 92 TRP A N 1
ATOM 712 C CA . TRP A 1 92 ? 11.261 5.406 6.336 1.00 88.69 92 TRP A CA 1
ATOM 713 C C . TRP A 1 92 ? 10.254 6.164 7.200 1.00 88.69 92 TRP A C 1
ATOM 715 O O . TRP A 1 92 ? 10.477 6.347 8.393 1.00 88.69 92 TRP A O 1
ATOM 725 N N . SER A 1 93 ? 9.152 6.627 6.612 1.00 93.38 93 SER A N 1
ATOM 726 C CA . SER A 1 93 ? 8.100 7.303 7.357 1.00 93.38 93 SER A CA 1
ATOM 727 C C . SER A 1 93 ? 7.063 6.291 7.817 1.00 93.38 93 SER A C 1
ATOM 729 O O . SER A 1 93 ? 6.247 5.818 7.032 1.00 93.38 93 SER A O 1
ATOM 731 N N . GLU A 1 94 ? 7.078 5.989 9.112 1.00 93.88 94 GLU A N 1
ATOM 732 C CA . GLU A 1 94 ? 6.138 5.049 9.728 1.00 93.88 94 GLU A CA 1
ATOM 733 C C . GLU A 1 94 ? 4.681 5.467 9.505 1.00 93.88 94 GLU A C 1
ATOM 735 O O . GLU A 1 94 ? 3.857 4.637 9.133 1.00 93.88 94 GLU A O 1
ATOM 740 N N . ASP A 1 95 ? 4.363 6.759 9.658 1.00 94.12 95 ASP A N 1
ATOM 741 C CA . ASP A 1 95 ? 3.003 7.253 9.430 1.00 94.12 95 ASP A CA 1
ATOM 742 C C . ASP A 1 95 ? 2.572 7.104 7.962 1.00 94.12 95 ASP A C 1
ATOM 744 O O . ASP A 1 95 ? 1.410 6.799 7.692 1.00 94.12 95 ASP A O 1
ATOM 748 N N . TYR A 1 96 ? 3.494 7.312 7.014 1.00 96.19 96 TYR A N 1
ATOM 749 C CA . TYR A 1 96 ? 3.207 7.132 5.592 1.00 96.19 96 TYR A CA 1
ATOM 750 C C . TYR A 1 96 ? 2.972 5.654 5.263 1.00 96.19 96 TYR A C 1
ATOM 752 O O . TYR A 1 96 ? 1.969 5.308 4.641 1.00 96.19 96 TYR A O 1
ATOM 760 N N . LEU A 1 97 ? 3.858 4.771 5.736 1.00 95.50 97 LEU A N 1
ATOM 761 C CA . LEU A 1 97 ? 3.751 3.325 5.534 1.00 95.50 97 LEU A CA 1
ATOM 762 C C . LEU A 1 97 ? 2.484 2.749 6.178 1.00 95.50 97 LEU A C 1
ATOM 764 O O . LEU A 1 97 ? 1.802 1.932 5.563 1.00 95.50 97 LEU A O 1
ATOM 768 N N . ALA A 1 98 ? 2.120 3.212 7.376 1.00 95.50 98 ALA A N 1
ATOM 769 C CA . ALA A 1 98 ? 0.858 2.850 8.012 1.00 95.50 98 ALA A CA 1
ATOM 770 C C . ALA A 1 98 ? -0.347 3.348 7.197 1.00 95.50 98 ALA A C 1
ATOM 772 O O . ALA A 1 98 ? -1.310 2.608 7.011 1.00 95.50 98 ALA A O 1
ATOM 773 N N . GLY A 1 99 ? -0.282 4.571 6.659 1.00 95.94 99 GLY A N 1
ATOM 774 C CA . GLY A 1 99 ? -1.315 5.122 5.780 1.00 95.94 99 GLY A CA 1
ATOM 775 C C . GLY A 1 99 ? -1.523 4.307 4.501 1.00 95.94 99 GLY A C 1
ATOM 776 O O . GLY A 1 99 ? -2.669 4.127 4.085 1.00 95.94 99 GLY A O 1
ATOM 777 N N . MET A 1 100 ? -0.439 3.787 3.916 1.00 96.25 100 MET A N 1
ATOM 778 C CA . MET A 1 100 ? -0.479 2.870 2.771 1.00 96.25 100 MET A CA 1
ATOM 779 C C . MET A 1 100 ? -1.106 1.529 3.160 1.00 96.25 100 MET A C 1
ATOM 781 O O . MET A 1 100 ? -2.016 1.062 2.483 1.00 96.25 100 MET A O 1
ATOM 785 N N . ALA A 1 101 ? -0.665 0.932 4.272 1.00 95.00 101 ALA A N 1
ATOM 786 C CA . ALA A 1 101 ? -1.170 -0.357 4.744 1.00 95.00 101 ALA A CA 1
ATOM 787 C C . ALA A 1 101 ? -2.673 -0.321 5.050 1.00 95.00 101 ALA A C 1
ATOM 789 O O . ALA A 1 101 ? -3.396 -1.226 4.656 1.00 95.00 101 ALA A O 1
ATOM 790 N N . VAL A 1 102 ? -3.164 0.742 5.696 1.00 94.75 102 VAL A N 1
ATOM 791 C CA . VAL A 1 102 ? -4.600 0.903 5.984 1.00 94.75 102 VAL A CA 1
ATOM 792 C C . VAL A 1 102 ? -5.425 0.980 4.701 1.00 94.75 102 VAL A C 1
ATOM 794 O O . VAL A 1 102 ? -6.505 0.406 4.641 1.00 94.75 102 VAL A O 1
ATOM 797 N N . ARG A 1 103 ? -4.924 1.670 3.672 1.00 95.88 103 ARG A N 1
ATOM 798 C CA . ARG A 1 103 ? -5.628 1.818 2.389 1.00 95.88 103 ARG A CA 1
ATOM 799 C C . ARG A 1 103 ? -5.577 0.563 1.524 1.00 95.88 103 ARG A C 1
ATOM 801 O O . ARG A 1 103 ? -6.492 0.358 0.744 1.00 95.88 103 ARG A O 1
ATOM 808 N N . ALA A 1 104 ? -4.531 -0.246 1.668 1.00 96.25 104 ALA A N 1
ATOM 809 C CA . ALA A 1 104 ? -4.387 -1.532 0.992 1.00 96.25 104 ALA A CA 1
ATOM 810 C C . ALA A 1 104 ? -5.106 -2.683 1.714 1.00 96.25 104 ALA A C 1
ATOM 812 O O . ALA A 1 104 ? -5.193 -3.774 1.164 1.00 96.25 104 ALA A O 1
ATOM 813 N N . CYS A 1 105 ? -5.565 -2.486 2.952 1.00 93.00 105 CYS A N 1
ATOM 814 C CA . CYS A 1 105 ? -6.198 -3.546 3.733 1.00 93.00 105 CYS A CA 1
ATOM 815 C C . CYS A 1 105 ? -7.597 -3.867 3.179 1.00 93.00 105 CYS A C 1
ATOM 817 O O . CYS A 1 105 ? -8.416 -2.958 3.034 1.00 93.00 105 CYS A O 1
ATOM 819 N N . THR A 1 106 ? -7.869 -5.148 2.909 1.00 84.62 106 THR A N 1
ATOM 820 C CA . THR A 1 106 ? -9.134 -5.654 2.334 1.00 84.62 106 THR A CA 1
ATOM 821 C C . THR A 1 106 ? -9.876 -6.590 3.271 1.00 84.62 106 THR A C 1
ATOM 823 O O . THR A 1 106 ? -9.186 -7.384 3.952 1.00 84.62 106 THR A O 1
#